Protein AF-A0A3Q3BAN6-F1 (afdb_monomer_lite)

Radius of gyration: 20.99 Å; chains: 1; bounding box: 76×38×35 Å

pLDDT: mean 76.97, std 17.13, range [43.69, 94.5]

InterPro domains:
  IPR001849 Pleckstrin homology domain [PF00169] (10-75)
  IPR001849 Pleckstrin homology domain [PS50003] (8-84)
  IPR011993 PH-like domain superfamily [G3DSA:2.30.29.30] (2-82)
  IPR037370 Pleckstrin [PTHR12092] (7-73)

Foldseek 3Di:
DDPPQQPPFPDKDWDWDQDDVHRDIDIWIWTHGPFKIWTFDAPPNDTDPDTPDIDGCVVDDDDPVPPPPPPPPPPPDDDDDDDD

Structure (mmCIF, N/CA/C/O backbone):
data_AF-A0A3Q3BAN6-F1
#
_entry.id   AF-A0A3Q3BAN6-F1
#
loop_
_atom_site.group_PDB
_atom_site.id
_atom_site.type_symbol
_atom_site.label_atom_id
_atom_site.label_alt_id
_atom_site.label_comp_id
_atom_site.label_asym_id
_atom_site.label_entity_id
_atom_site.label_seq_id
_atom_site.pdbx_PDB_ins_code
_atom_site.Cartn_x
_atom_site.Cartn_y
_atom_site.Cartn_z
_atom_site.occupancy
_atom_site.B_iso_or_equiv
_atom_site.auth_seq_id
_atom_site.auth_comp_id
_atom_site.auth_asym_id
_atom_site.auth_atom_id
_atom_site.pdbx_PDB_model_num
ATOM 1 N N . MET A 1 1 ? -28.601 4.623 14.215 1.00 50.91 1 MET A N 1
ATOM 2 C CA . MET A 1 1 ? -28.017 3.731 13.192 1.00 50.91 1 MET A CA 1
ATOM 3 C C . MET A 1 1 ? -26.597 4.220 12.935 1.00 50.91 1 MET A C 1
ATOM 5 O O . MET A 1 1 ? -26.451 5.367 12.534 1.00 50.91 1 MET A O 1
ATOM 9 N N . TYR A 1 2 ? -25.561 3.456 13.294 1.00 56.78 2 TYR A N 1
ATOM 10 C CA . TYR A 1 2 ? -24.177 3.891 13.055 1.00 56.78 2 TYR A CA 1
ATOM 11 C C . TYR A 1 2 ? -23.882 3.810 11.555 1.00 56.78 2 TYR A C 1
ATOM 13 O O . TYR A 1 2 ? -24.336 2.849 10.931 1.00 56.78 2 TYR A O 1
ATOM 21 N N . PRO A 1 3 ? -23.169 4.789 10.966 1.00 60.84 3 PRO A N 1
ATOM 22 C CA . PRO A 1 3 ? -22.768 4.692 9.573 1.00 60.84 3 PRO A CA 1
ATOM 23 C C . PRO A 1 3 ? -22.005 3.386 9.401 1.00 60.84 3 PRO A C 1
ATOM 25 O O . PRO A 1 3 ? -21.106 3.084 10.193 1.00 60.84 3 PRO A O 1
ATOM 28 N N . ASP A 1 4 ? -22.414 2.601 8.410 1.00 64.75 4 ASP A N 1
ATOM 29 C CA . ASP A 1 4 ? -21.731 1.373 8.056 1.00 64.75 4 ASP A CA 1
ATOM 30 C C . ASP A 1 4 ? -20.297 1.731 7.654 1.00 64.75 4 ASP A C 1
ATOM 32 O O . ASP A 1 4 ? -20.023 2.221 6.558 1.00 64.75 4 ASP A O 1
ATOM 36 N N . ARG A 1 5 ? -19.370 1.552 8.599 1.00 65.06 5 ARG A N 1
ATOM 37 C CA . ARG A 1 5 ? -17.951 1.859 8.406 1.00 65.06 5 ARG A CA 1
ATOM 38 C C . ARG A 1 5 ? -17.319 0.942 7.358 1.00 65.06 5 ARG A C 1
ATOM 40 O O . ARG A 1 5 ? -16.165 1.175 7.015 1.00 65.06 5 ARG A O 1
ATOM 47 N N . SER A 1 6 ? -18.043 -0.062 6.844 1.00 67.25 6 SER A N 1
ATOM 48 C CA . SER A 1 6 ? -17.559 -1.033 5.856 1.00 67.25 6 SER A CA 1
ATOM 49 C C . SER A 1 6 ? -16.990 -0.397 4.586 1.00 67.25 6 SER A C 1
ATOM 51 O O . SER A 1 6 ? -16.151 -1.016 3.930 1.00 67.25 6 SER A O 1
ATOM 53 N N . ASN A 1 7 ? -17.396 0.834 4.253 1.00 73.25 7 ASN A N 1
ATOM 54 C CA . ASN A 1 7 ? -17.004 1.487 3.008 1.00 73.25 7 ASN A CA 1
ATOM 55 C C . ASN A 1 7 ? -16.186 2.776 3.187 1.00 73.25 7 ASN A 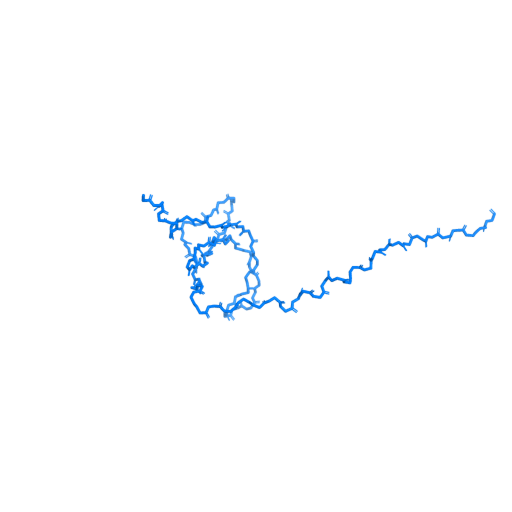C 1
ATOM 57 O O . ASN A 1 7 ? -15.911 3.466 2.205 1.00 73.25 7 ASN A O 1
ATOM 61 N N . THR A 1 8 ? -15.761 3.090 4.413 1.00 87.25 8 THR A N 1
ATOM 62 C CA . THR A 1 8 ? -14.897 4.247 4.680 1.00 87.25 8 THR A CA 1
ATOM 63 C C . THR A 1 8 ? -13.438 3.799 4.793 1.00 87.25 8 THR A C 1
ATOM 65 O O . THR A 1 8 ? -13.138 2.928 5.615 1.00 87.25 8 THR A O 1
ATOM 68 N N . PRO A 1 9 ? -12.508 4.386 4.016 1.00 91.06 9 PRO A N 1
ATOM 69 C CA . PRO A 1 9 ? -11.082 4.136 4.186 1.00 91.06 9 PRO A CA 1
ATOM 70 C C . PRO A 1 9 ? -10.615 4.479 5.604 1.00 91.06 9 PRO A C 1
ATOM 72 O O . PRO A 1 9 ? -10.874 5.569 6.108 1.00 91.06 9 PRO A O 1
ATOM 75 N N . LEU A 1 10 ? -9.894 3.556 6.239 1.00 92.19 10 LEU A N 1
ATOM 76 C CA . LEU A 1 10 ? -9.276 3.754 7.552 1.00 92.19 10 LEU A CA 1
ATOM 77 C C . LEU A 1 10 ? -7.961 4.530 7.443 1.00 92.19 10 LEU A C 1
ATOM 79 O O . LEU A 1 10 ? -7.606 5.300 8.334 1.00 92.19 10 LEU A O 1
ATOM 83 N N . ARG A 1 11 ? -7.205 4.282 6.368 1.00 93.44 11 ARG A N 1
ATOM 84 C CA . ARG A 1 11 ? -5.934 4.949 6.071 1.00 93.44 11 ARG A CA 1
ATOM 85 C C . ARG A 1 11 ? -5.605 4.812 4.593 1.00 93.44 11 ARG A C 1
ATOM 87 O O . ARG A 1 11 ? -5.975 3.826 3.962 1.00 93.44 11 ARG A O 1
ATOM 94 N N . GLU A 1 12 ? -4.842 5.750 4.061 1.00 94.50 12 GLU A N 1
ATOM 95 C CA . GLU A 1 12 ? -4.267 5.638 2.727 1.00 94.50 12 GLU A CA 1
ATOM 96 C C . GLU A 1 12 ? -2.866 6.245 2.665 1.00 94.50 12 GLU A C 1
ATOM 98 O O . GLU A 1 12 ? -2.482 7.029 3.533 1.00 94.50 12 GLU A O 1
ATOM 103 N N . GLY A 1 13 ? -2.076 5.829 1.677 1.00 93.81 13 GLY A N 1
ATOM 104 C CA . GLY A 1 13 ? -0.721 6.338 1.495 1.00 93.81 13 GLY A CA 1
ATOM 105 C 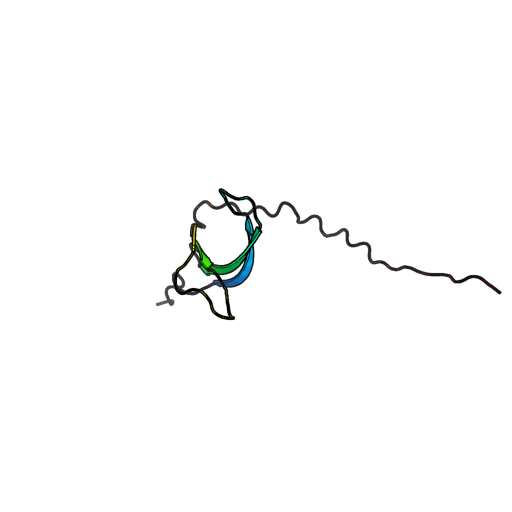C . GLY A 1 13 ? 0.143 5.494 0.568 1.00 93.81 13 GLY A C 1
ATOM 106 O O . GLY A 1 13 ? -0.264 4.442 0.070 1.00 93.81 13 GLY A O 1
ATOM 107 N N . PHE A 1 14 ? 1.370 5.957 0.339 1.00 93.62 14 PHE A N 1
ATOM 108 C CA . PHE A 1 14 ? 2.351 5.226 -0.455 1.00 93.62 14 PHE A CA 1
ATOM 109 C C . PHE A 1 14 ? 3.027 4.128 0.356 1.00 93.62 14 PHE A C 1
ATOM 111 O O . PHE A 1 14 ? 3.561 4.384 1.430 1.00 93.62 14 PHE A O 1
ATOM 118 N N . LEU A 1 15 ? 3.076 2.924 -0.214 1.00 93.56 15 LEU A N 1
ATOM 119 C CA . LEU A 1 15 ? 3.937 1.837 0.248 1.00 93.56 15 LEU A CA 1
ATOM 120 C C . LEU A 1 15 ? 4.649 1.201 -0.949 1.00 93.56 15 LEU A C 1
ATOM 122 O O . LEU A 1 15 ? 4.226 1.335 -2.106 1.00 93.56 15 LEU A O 1
ATOM 126 N N . VAL A 1 16 ? 5.721 0.466 -0.665 1.00 91.69 16 VAL A N 1
ATOM 127 C CA . VAL A 1 16 ? 6.417 -0.355 -1.658 1.00 91.69 16 VAL A CA 1
ATOM 128 C C . VAL A 1 16 ? 5.906 -1.788 -1.611 1.00 91.69 16 VAL A C 1
ATOM 130 O O . VAL A 1 16 ? 5.794 -2.401 -0.554 1.00 91.69 16 VAL A O 1
ATOM 133 N N . LYS A 1 17 ? 5.593 -2.338 -2.784 1.00 90.25 17 LYS A N 1
ATOM 134 C CA . LYS A 1 17 ? 5.131 -3.717 -2.938 1.00 90.25 17 LYS A CA 1
ATOM 135 C C . LYS A 1 17 ? 6.112 -4.507 -3.792 1.00 90.25 17 LYS A C 1
ATOM 137 O O . LYS A 1 17 ? 6.398 -4.097 -4.918 1.00 90.25 17 LYS A O 1
ATOM 142 N N . ARG A 1 18 ? 6.541 -5.678 -3.316 1.00 90.81 18 ARG A N 1
ATOM 143 C CA . ARG A 1 18 ? 7.260 -6.660 -4.141 1.00 90.81 18 ARG A CA 1
ATOM 144 C C . ARG A 1 18 ? 6.295 -7.336 -5.118 1.00 90.81 18 ARG A C 1
ATOM 146 O O . ARG A 1 18 ? 5.181 -7.735 -4.747 1.00 90.81 18 ARG A O 1
ATOM 153 N N . GLY A 1 19 ? 6.685 -7.430 -6.386 1.00 86.75 19 GLY A N 1
ATOM 154 C CA . GLY A 1 19 ? 5.947 -8.219 -7.370 1.00 86.75 19 GLY A CA 1
ATOM 155 C C . GLY A 1 19 ? 5.995 -9.717 -7.048 1.00 86.75 19 GLY A C 1
ATOM 156 O O . GLY A 1 19 ? 6.913 -10.185 -6.380 1.00 86.75 19 GLY A O 1
ATOM 157 N N . HIS A 1 20 ? 4.961 -10.444 -7.480 1.00 81.06 20 HIS A N 1
ATOM 158 C CA . HIS A 1 20 ? 4.845 -11.890 -7.253 1.00 81.06 20 HIS A CA 1
ATOM 159 C C . HIS A 1 20 ? 5.633 -12.697 -8.293 1.00 81.06 20 HIS A C 1
ATOM 161 O O . HIS A 1 20 ? 6.352 -13.614 -7.937 1.00 81.06 20 HIS A O 1
ATOM 167 N N . ILE A 1 21 ? 5.509 -12.323 -9.573 1.00 83.94 21 ILE A N 1
ATOM 168 C CA . ILE A 1 21 ? 6.194 -12.995 -10.690 1.00 83.94 21 ILE A CA 1
ATOM 169 C C . ILE A 1 21 ? 7.583 -12.383 -10.890 1.00 83.94 21 ILE A C 1
ATOM 171 O O . ILE A 1 21 ? 8.599 -13.061 -10.825 1.00 83.94 21 ILE A O 1
ATOM 175 N N . VAL A 1 22 ? 7.625 -11.066 -11.093 1.00 85.06 22 VAL A N 1
ATOM 176 C CA . VAL A 1 22 ? 8.875 -10.307 -11.171 1.00 85.06 22 VAL A CA 1
ATOM 177 C C . VAL A 1 22 ? 9.093 -9.644 -9.820 1.00 85.06 22 VAL A C 1
ATOM 179 O O . VAL A 1 22 ? 8.315 -8.765 -9.443 1.00 85.06 22 VAL A O 1
ATOM 182 N N . HIS A 1 23 ? 10.144 -10.039 -9.104 1.00 89.94 23 HIS A N 1
ATOM 183 C CA . HIS A 1 23 ? 10.470 -9.600 -7.739 1.00 89.94 23 HIS A CA 1
ATOM 184 C C . HIS A 1 23 ? 10.926 -8.132 -7.611 1.00 89.94 23 HIS A C 1
ATOM 186 O O . HIS A 1 23 ? 11.600 -7.764 -6.653 1.00 89.94 23 HIS A O 1
ATOM 192 N N . ASN A 1 24 ? 10.525 -7.263 -8.536 1.00 88.44 24 ASN A N 1
ATOM 193 C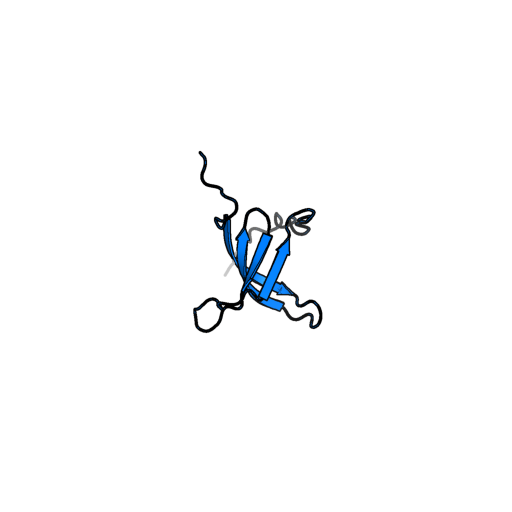 CA . ASN A 1 24 ? 10.805 -5.836 -8.457 1.00 88.44 24 ASN A CA 1
ATOM 194 C C . ASN A 1 24 ? 9.887 -5.169 -7.429 1.00 88.44 24 ASN A C 1
ATOM 196 O O . ASN A 1 24 ? 8.693 -5.482 -7.332 1.00 88.44 24 ASN A O 1
ATOM 200 N N . TRP A 1 25 ? 10.436 -4.2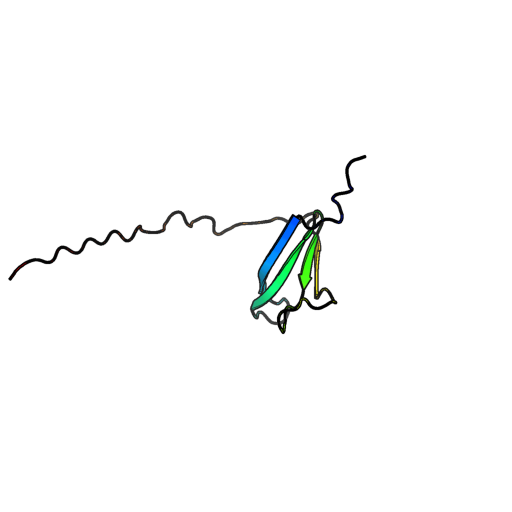04 -6.698 1.00 89.69 25 TRP A N 1
ATOM 201 C CA . TRP A 1 25 ? 9.681 -3.343 -5.798 1.00 89.69 25 TRP A CA 1
ATOM 202 C C . TRP A 1 25 ? 9.030 -2.208 -6.584 1.00 89.69 25 TRP A C 1
ATOM 204 O O . TRP A 1 25 ? 9.666 -1.570 -7.419 1.00 89.69 25 TRP A O 1
ATOM 214 N N . LYS A 1 26 ? 7.739 -1.968 -6.347 1.00 89.44 26 LYS A N 1
ATOM 215 C CA . LYS A 1 26 ? 6.983 -0.889 -6.995 1.00 89.44 26 LYS A CA 1
ATOM 216 C C . LYS A 1 26 ? 6.262 -0.053 -5.952 1.00 89.44 26 LYS A C 1
ATOM 218 O O . LYS A 1 26 ? 5.566 -0.607 -5.101 1.00 89.44 26 LYS A O 1
ATOM 223 N N . ALA A 1 27 ? 6.374 1.267 -6.069 1.00 90.75 27 ALA A N 1
ATOM 224 C CA . ALA A 1 27 ? 5.540 2.191 -5.315 1.00 90.75 27 ALA A CA 1
ATOM 225 C C . ALA A 1 27 ? 4.079 2.082 -5.782 1.00 90.75 27 ALA A C 1
ATOM 227 O O . ALA A 1 27 ? 3.776 2.027 -6.986 1.00 90.75 27 ALA A O 1
ATOM 228 N N . ARG A 1 28 ? 3.167 2.004 -4.816 1.00 93.00 28 ARG A N 1
ATOM 229 C CA . ARG A 1 28 ? 1.721 1.948 -5.038 1.00 93.00 28 ARG A CA 1
ATOM 230 C C . ARG A 1 28 ? 1.018 2.790 -3.986 1.00 93.00 28 ARG A C 1
ATOM 232 O O . ARG A 1 28 ? 1.483 2.876 -2.852 1.00 93.00 28 ARG A O 1
ATOM 239 N N . TRP A 1 29 ? -0.104 3.386 -4.376 1.00 93.19 29 TRP A N 1
ATOM 240 C CA . TRP A 1 29 ? -1.016 4.005 -3.422 1.00 93.19 29 TRP A CA 1
ATOM 241 C C . TRP A 1 29 ? -1.894 2.913 -2.831 1.00 93.19 29 TRP A C 1
ATOM 243 O O . TRP A 1 29 ? -2.601 2.225 -3.573 1.00 93.19 29 TRP A O 1
ATOM 253 N N . PHE A 1 30 ? -1.815 2.728 -1.523 1.00 94.50 30 PHE A N 1
ATOM 254 C CA . PHE A 1 30 ? -2.588 1.752 -0.778 1.00 94.50 30 PHE A CA 1
ATOM 255 C C . PHE A 1 30 ? -3.743 2.435 -0.062 1.00 94.50 30 PHE A C 1
ATOM 257 O O . PHE A 1 30 ? -3.582 3.523 0.482 1.00 94.50 30 PHE A O 1
ATOM 264 N N . VAL A 1 31 ? -4.897 1.775 -0.051 1.00 93.56 31 VAL A N 1
ATOM 265 C CA . VAL A 1 31 ? -6.095 2.211 0.666 1.00 93.56 31 VAL A CA 1
ATOM 266 C C . VAL A 1 31 ? -6.524 1.070 1.575 1.00 93.56 31 VAL A C 1
ATOM 268 O O . VAL A 1 31 ? -6.905 -0.005 1.105 1.00 93.56 31 VAL A O 1
ATOM 271 N N . LEU A 1 32 ? -6.408 1.296 2.878 1.00 93.25 32 LEU A N 1
ATOM 272 C CA . LEU A 1 32 ? -6.803 0.362 3.916 1.00 93.25 32 LEU A CA 1
ATOM 273 C C . LEU A 1 32 ? -8.292 0.535 4.202 1.00 93.25 32 LEU A C 1
ATOM 275 O O . LEU A 1 32 ? -8.714 1.570 4.713 1.00 93.25 32 LEU A O 1
ATOM 279 N N . MET A 1 33 ? -9.068 -0.496 3.898 1.00 91.81 33 MET A N 1
ATOM 280 C CA . MET A 1 33 ? -10.471 -0.635 4.281 1.00 91.81 33 MET A CA 1
ATOM 281 C C . MET A 1 33 ? -10.565 -1.580 5.492 1.00 91.81 33 MET A C 1
ATOM 283 O O . MET A 1 33 ? -9.596 -2.286 5.783 1.00 91.81 33 MET A O 1
ATOM 287 N N . PRO A 1 34 ? -11.713 -1.650 6.189 1.00 90.25 34 PRO A N 1
ATOM 288 C CA . PRO A 1 34 ? -11.861 -2.535 7.348 1.00 90.25 34 PRO A CA 1
ATOM 289 C C . PRO A 1 34 ? -11.623 -4.025 7.060 1.00 90.25 34 PRO A C 1
ATOM 291 O O . PRO A 1 34 ? -11.119 -4.741 7.917 1.00 90.25 34 PRO A O 1
ATOM 294 N N . ASP A 1 35 ? -11.972 -4.498 5.862 1.00 91.06 35 ASP A N 1
ATOM 295 C CA . ASP A 1 35 ? -11.952 -5.916 5.474 1.00 91.06 35 ASP A CA 1
ATOM 296 C C . ASP A 1 35 ? -10.876 -6.259 4.430 1.00 91.06 35 ASP A C 1
ATO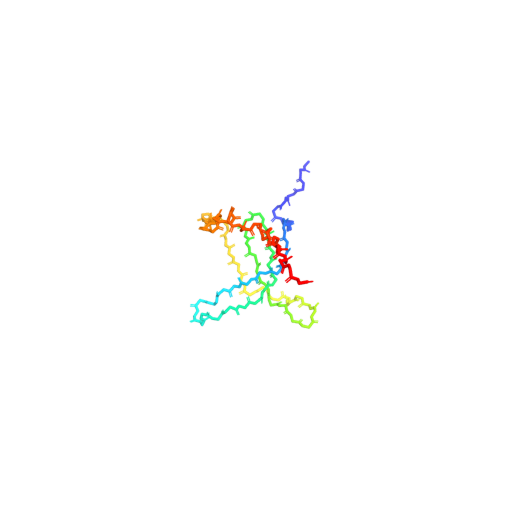M 298 O O . ASP A 1 35 ? -10.597 -7.433 4.161 1.00 91.06 35 ASP A O 1
ATOM 302 N N . LYS A 1 36 ? -10.286 -5.242 3.800 1.00 92.06 36 LYS A N 1
ATOM 303 C CA . LYS A 1 36 ? -9.380 -5.405 2.661 1.00 92.06 36 LYS A CA 1
ATOM 304 C C . LYS A 1 36 ? -8.404 -4.247 2.530 1.00 92.06 36 LYS A C 1
ATOM 306 O O . LYS A 1 36 ? -8.691 -3.107 2.872 1.00 92.06 36 LYS A O 1
ATOM 311 N N . LEU A 1 37 ? -7.265 -4.534 1.927 1.00 93.00 37 LEU A N 1
ATOM 312 C CA . LEU A 1 37 ? -6.273 -3.559 1.516 1.00 93.00 37 LEU A CA 1
ATOM 313 C C . LEU A 1 37 ? -6.247 -3.499 -0.014 1.00 93.00 37 LEU A C 1
ATOM 315 O O . LEU A 1 37 ? -5.954 -4.488 -0.688 1.00 93.00 37 LEU A O 1
ATOM 319 N N . LEU A 1 38 ? -6.584 -2.341 -0.570 1.00 93.00 38 LEU A N 1
ATOM 320 C CA . LEU A 1 38 ? -6.587 -2.090 -2.010 1.00 93.00 38 LEU A CA 1
ATOM 321 C C . LEU A 1 38 ? -5.294 -1.387 -2.410 1.00 93.00 38 LEU A C 1
ATOM 323 O O . LEU A 1 38 ? -4.744 -0.612 -1.628 1.00 93.00 38 LEU A O 1
ATOM 327 N N . TYR A 1 39 ? -4.814 -1.617 -3.633 1.00 93.19 39 TYR A N 1
ATOM 328 C CA . TYR A 1 39 ? -3.683 -0.858 -4.162 1.00 93.19 39 TYR A CA 1
ATOM 329 C C . TYR A 1 39 ? -3.863 -0.451 -5.621 1.00 93.19 39 TYR A C 1
ATOM 331 O O . TYR A 1 39 ? -4.400 -1.189 -6.453 1.00 93.19 39 TYR A O 1
ATOM 339 N N . TYR A 1 40 ? -3.341 0.729 -5.934 1.00 92.38 40 TYR A N 1
ATOM 340 C CA . TYR A 1 40 ? -3.518 1.405 -7.212 1.00 92.38 40 TYR A CA 1
ATOM 341 C C . TYR A 1 40 ? -2.168 1.802 -7.798 1.00 92.38 40 TYR A C 1
ATOM 343 O O . TYR A 1 40 ? -1.190 2.050 -7.081 1.00 92.38 40 TYR A O 1
ATOM 351 N N . LYS A 1 41 ? -2.112 1.868 -9.130 1.00 90.19 41 LYS A N 1
ATOM 352 C CA . LYS A 1 41 ? -1.029 2.581 -9.808 1.00 90.19 41 LYS A CA 1
ATOM 353 C C . LYS A 1 41 ? -1.203 4.072 -9.499 1.00 90.19 41 LYS A C 1
ATOM 355 O O . LYS A 1 41 ? -2.330 4.559 -9.450 1.00 90.19 41 LYS A O 1
ATOM 360 N N . TYR A 1 42 ? -0.102 4.771 -9.276 1.00 83.56 42 TYR A N 1
ATOM 361 C CA . TYR A 1 42 ? -0.111 6.213 -9.084 1.00 83.56 42 TYR A CA 1
ATOM 362 C C . TYR A 1 42 ? 0.928 6.804 -10.024 1.00 83.56 42 TYR A C 1
ATOM 364 O O . TYR A 1 42 ? 2.117 6.530 -9.871 1.00 83.56 42 TYR A O 1
ATOM 372 N N . GLU A 1 43 ? 0.468 7.528 -11.036 1.00 80.44 43 GLU A N 1
ATOM 373 C CA . GLU A 1 43 ? 1.303 8.101 -12.094 1.00 80.44 43 GLU A CA 1
ATOM 374 C C . GLU A 1 43 ? 0.762 9.476 -12.479 1.00 80.44 43 GLU A C 1
ATOM 376 O O . GLU A 1 43 ? -0.444 9.710 -12.428 1.00 80.44 43 GLU A O 1
ATOM 381 N N . GLY A 1 44 ? 1.652 10.411 -12.823 1.00 78.81 44 GLY A N 1
ATOM 382 C CA . GLY A 1 44 ? 1.248 11.759 -13.242 1.00 78.81 44 GLY A CA 1
ATOM 383 C C . GLY A 1 44 ? 0.439 12.530 -12.189 1.00 78.81 44 GLY A C 1
ATOM 384 O O . GLY A 1 44 ? -0.430 13.320 -12.542 1.00 78.81 44 GLY A O 1
ATOM 385 N N . GLY A 1 45 ? 0.672 12.263 -10.898 1.00 78.25 45 GLY A N 1
ATOM 386 C CA . GLY A 1 45 ? -0.036 12.926 -9.798 1.00 78.25 45 GLY A CA 1
ATOM 387 C C . GLY A 1 45 ? -1.480 12.462 -9.590 1.00 78.25 45 GLY A C 1
ATOM 388 O O . GLY A 1 45 ? -2.210 13.104 -8.840 1.00 78.25 45 GLY A O 1
ATOM 389 N N . LYS A 1 46 ? -1.913 11.374 -10.240 1.00 78.75 46 LYS A N 1
ATOM 390 C CA . LYS A 1 46 ? -3.272 10.840 -10.101 1.00 78.75 46 LYS A CA 1
ATOM 391 C C . LYS A 1 46 ? -3.260 9.340 -9.818 1.00 78.75 46 LYS A C 1
ATOM 393 O O . LYS A 1 46 ? -2.413 8.587 -10.307 1.00 78.75 46 LYS A O 1
ATOM 398 N N . ARG A 1 47 ? -4.241 8.905 -9.025 1.00 80.00 47 ARG A N 1
ATOM 399 C CA . ARG A 1 47 ? -4.544 7.488 -8.807 1.00 80.00 47 ARG A CA 1
ATOM 400 C C . ARG A 1 47 ? -5.226 6.936 -10.056 1.00 80.00 47 ARG A C 1
ATOM 402 O O . ARG A 1 47 ? -6.200 7.520 -10.521 1.00 80.00 47 ARG A O 1
ATOM 409 N N . ASP A 1 48 ? -4.730 5.814 -10.569 1.00 79.94 48 ASP A N 1
ATOM 410 C CA . ASP A 1 48 ? -5.408 5.066 -11.633 1.00 79.94 48 ASP A CA 1
ATOM 411 C C . ASP A 1 48 ? -6.811 4.660 -11.148 1.00 79.94 48 ASP A C 1
ATOM 413 O O . ASP A 1 48 ? -6.987 4.225 -10.005 1.00 79.94 48 ASP A O 1
ATOM 417 N N . SER A 1 49 ? -7.810 4.823 -12.011 1.00 74.56 49 SER A N 1
ATOM 418 C CA . SER A 1 49 ? -9.202 4.453 -11.753 1.00 74.56 49 SER A CA 1
ATOM 419 C C . SER A 1 49 ? -9.337 2.955 -11.466 1.00 74.56 49 SER A C 1
ATOM 421 O O . SER A 1 49 ? -10.191 2.541 -10.683 1.00 74.56 49 SER A O 1
ATOM 423 N N . CYS A 1 50 ? -8.482 2.132 -12.082 1.00 76.12 50 CYS A N 1
ATOM 424 C CA . CYS A 1 50 ? -8.512 0.682 -11.937 1.00 76.12 50 CYS A CA 1
ATOM 425 C C . CYS A 1 50 ? -7.616 0.222 -10.779 1.00 76.12 50 CYS A C 1
ATOM 427 O O . CYS A 1 50 ? -6.385 0.337 -10.832 1.00 76.12 50 CYS A O 1
ATOM 429 N N . GLN A 1 51 ? -8.215 -0.380 -9.743 1.00 80.25 51 GLN A N 1
ATOM 430 C CA . GLN A 1 51 ? -7.441 -1.060 -8.702 1.00 80.25 51 GLN A CA 1
ATOM 431 C C . GLN A 1 51 ? -6.592 -2.174 -9.326 1.00 80.25 51 GLN A C 1
ATOM 433 O O . GLN A 1 51 ? -7.072 -2.967 -10.137 1.00 80.25 51 GLN A O 1
ATOM 438 N N . ARG A 1 52 ? -5.317 -2.262 -8.939 1.00 86.00 52 ARG A N 1
ATOM 439 C CA . ARG A 1 52 ? -4.412 -3.311 -9.438 1.00 86.00 52 ARG A CA 1
ATOM 440 C C . ARG A 1 52 ? -4.445 -4.578 -8.611 1.00 86.00 52 ARG A C 1
ATOM 442 O O . ARG A 1 52 ? -3.921 -5.597 -9.052 1.00 86.00 52 ARG A O 1
ATOM 449 N N . GLY A 1 53 ? -5.050 -4.522 -7.436 1.00 89.75 53 GLY A N 1
ATOM 450 C CA . GLY A 1 53 ? -5.368 -5.704 -6.664 1.00 89.75 53 GLY A CA 1
ATOM 451 C C . GLY A 1 53 ? -5.974 -5.366 -5.316 1.00 89.75 53 GLY A C 1
ATOM 452 O O . GLY A 1 53 ? -6.044 -4.205 -4.905 1.00 89.75 53 GLY A O 1
ATOM 453 N N . LYS A 1 54 ? -6.413 -6.433 -4.656 1.00 92.38 54 LYS A N 1
ATOM 454 C CA . LYS A 1 54 ? -6.988 -6.436 -3.318 1.00 92.38 54 LYS A CA 1
ATOM 455 C C . LYS A 1 54 ? -6.319 -7.534 -2.498 1.00 92.38 54 LYS A C 1
ATOM 457 O O . LYS A 1 54 ? -6.069 -8.617 -3.022 1.00 92.38 54 LYS A O 1
ATOM 462 N N . ILE A 1 55 ? -6.045 -7.245 -1.237 1.00 91.25 55 ILE A N 1
ATOM 463 C CA . ILE A 1 55 ? -5.576 -8.202 -0.237 1.00 91.25 55 ILE A CA 1
ATOM 464 C C . ILE A 1 55 ? -6.681 -8.268 0.808 1.00 91.25 55 ILE A C 1
ATOM 466 O O . ILE A 1 55 ? -7.006 -7.248 1.410 1.00 91.25 55 ILE A O 1
ATOM 470 N N . LEU A 1 56 ? -7.316 -9.426 0.970 1.00 91.94 56 LEU A N 1
ATOM 471 C CA . LEU A 1 56 ? -8.317 -9.599 2.020 1.00 91.94 56 LEU A CA 1
ATOM 472 C C . LEU A 1 56 ? -7.598 -9.652 3.365 1.00 91.94 56 LEU A C 1
ATOM 474 O O . LEU A 1 56 ? -6.578 -10.324 3.490 1.00 91.94 56 LEU A O 1
ATOM 478 N N . LEU A 1 57 ? -8.111 -8.910 4.342 1.00 90.56 57 LEU A N 1
ATOM 479 C CA . LEU A 1 57 ? -7.540 -8.881 5.689 1.00 90.56 57 LEU A CA 1
ATOM 480 C C . LEU A 1 57 ? -8.101 -9.995 6.568 1.00 90.56 57 LEU A C 1
ATOM 482 O O . LEU A 1 57 ? -7.499 -10.328 7.585 1.00 90.56 57 LEU A O 1
ATOM 486 N N . LYS A 1 58 ? -9.231 -10.588 6.165 1.00 87.12 58 LYS A N 1
ATOM 487 C CA . LYS A 1 58 ? -9.746 -11.799 6.796 1.00 87.12 58 LYS A CA 1
ATOM 488 C C . LYS A 1 58 ? -8.662 -12.878 6.731 1.00 87.12 58 LYS A C 1
ATOM 490 O O . LYS A 1 58 ? -8.136 -13.147 5.654 1.00 87.12 58 LYS A O 1
ATOM 495 N N . ASP A 1 59 ? -8.320 -13.429 7.891 1.00 85.00 59 ASP A N 1
ATOM 496 C CA . ASP A 1 59 ? -7.291 -14.461 8.071 1.00 85.00 59 ASP A CA 1
ATOM 497 C C . ASP A 1 59 ? -5.857 -14.010 7.713 1.00 85.00 59 ASP A C 1
ATOM 499 O O . ASP A 1 59 ? -4.942 -14.826 7.612 1.00 85.00 59 ASP A O 1
ATOM 503 N N . CYS A 1 60 ? -5.628 -12.702 7.547 1.00 86.94 60 CYS A N 1
ATOM 504 C CA . CYS A 1 60 ? -4.300 -12.167 7.279 1.00 86.94 60 CYS A CA 1
ATOM 505 C C . CYS A 1 60 ? -3.536 -11.971 8.594 1.00 86.94 60 CYS A C 1
ATOM 507 O O . CYS A 1 60 ? -3.951 -11.201 9.460 1.00 86.94 60 CYS A O 1
ATOM 509 N N . LEU A 1 61 ? -2.377 -12.616 8.724 1.00 86.56 61 LEU A N 1
ATOM 510 C CA . LEU A 1 61 ? -1.451 -12.362 9.822 1.00 86.56 61 LEU A CA 1
ATOM 511 C C . LEU A 1 61 ? -0.514 -11.213 9.441 1.00 86.56 61 LEU A C 1
ATOM 513 O O . LEU A 1 61 ? 0.205 -11.289 8.444 1.00 86.56 61 LEU A O 1
ATOM 517 N N . ILE A 1 62 ? -0.507 -10.150 10.241 1.00 82.94 62 ILE A N 1
ATOM 518 C CA . ILE A 1 62 ? 0.482 -9.080 10.117 1.00 82.94 62 ILE A CA 1
ATOM 519 C C . ILE A 1 62 ? 1.639 -9.423 11.044 1.00 82.94 62 ILE A C 1
ATOM 521 O O . ILE A 1 62 ? 1.490 -9.434 12.262 1.00 82.94 62 ILE A O 1
ATOM 525 N N . THR A 1 63 ? 2.803 -9.683 10.464 1.00 83.81 63 THR A N 1
ATOM 526 C CA . THR A 1 63 ? 4.047 -9.835 11.215 1.00 83.81 63 THR A CA 1
ATOM 527 C C . THR A 1 63 ? 4.905 -8.600 11.001 1.00 83.81 63 THR A C 1
ATOM 529 O O . THR A 1 63 ? 5.181 -8.234 9.857 1.00 83.81 63 THR A O 1
ATOM 532 N N . CYS A 1 64 ? 5.376 -7.998 12.087 1.00 74.12 64 CYS A N 1
ATOM 533 C CA . CYS A 1 64 ? 6.399 -6.958 12.061 1.00 74.12 64 CYS A CA 1
ATOM 534 C C . CYS A 1 64 ? 7.716 -7.570 12.559 1.00 74.12 64 CYS A C 1
ATOM 536 O O . CYS A 1 64 ? 8.068 -7.359 13.716 1.00 74.12 64 CYS A O 1
ATOM 538 N N . PRO A 1 65 ? 8.447 -8.345 11.736 1.00 69.12 65 PRO A N 1
ATOM 539 C CA . PRO A 1 65 ? 9.681 -8.998 12.177 1.00 69.12 65 PRO A CA 1
ATOM 540 C C . PRO A 1 65 ? 10.822 -8.009 12.477 1.00 69.12 65 PRO A C 1
ATOM 542 O O . PRO A 1 65 ? 11.884 -8.434 12.901 1.00 69.12 65 PRO A O 1
ATOM 545 N N . PHE A 1 66 ? 10.624 -6.704 12.250 1.00 57.81 66 PHE A N 1
ATOM 546 C CA . PHE A 1 66 ? 11.659 -5.672 12.351 1.00 57.81 66 PHE A CA 1
ATOM 547 C C . PHE A 1 66 ? 11.322 -4.575 13.375 1.00 57.81 66 PHE A C 1
ATOM 549 O O . PHE A 1 66 ? 11.519 -3.388 13.127 1.00 57.81 66 PHE A O 1
ATOM 556 N N . LEU A 1 67 ? 10.788 -4.962 14.535 1.00 55.84 67 LEU A N 1
ATOM 557 C CA . LEU A 1 67 ? 10.667 -4.068 15.696 1.00 55.84 67 LEU A CA 1
ATOM 558 C C . LEU A 1 67 ? 11.961 -3.991 16.537 1.00 55.84 67 LEU A C 1
ATOM 560 O O . LEU A 1 67 ? 11.942 -3.433 17.625 1.00 55.84 67 LEU A O 1
ATOM 564 N N . GLU A 1 68 ? 13.106 -4.457 16.025 1.00 52.44 68 GLU A N 1
ATOM 565 C CA . GLU A 1 68 ? 14.431 -4.284 16.656 1.00 52.44 68 GLU A CA 1
ATOM 566 C C . GLU A 1 68 ? 15.112 -2.946 16.293 1.00 52.44 68 GLU A C 1
ATOM 568 O O . GLU A 1 68 ? 16.333 -2.843 16.194 1.00 52.44 68 GLU A O 1
ATOM 573 N N . HIS A 1 69 ? 14.335 -1.878 16.107 1.00 52.41 69 HIS A N 1
ATOM 574 C CA . HIS A 1 69 ? 14.867 -0.519 15.949 1.00 52.41 69 HIS A CA 1
ATOM 575 C C . HIS A 1 69 ? 14.738 0.306 17.240 1.00 52.41 69 HIS A C 1
ATOM 577 O O . HIS A 1 69 ? 14.336 1.462 17.216 1.00 52.41 69 HIS A O 1
ATOM 583 N N . GLU A 1 70 ? 15.147 -0.287 18.361 1.00 49.94 70 GLU A N 1
ATOM 584 C CA . GLU A 1 70 ? 15.575 0.419 19.586 1.00 49.94 70 GLU A CA 1
ATOM 585 C C . GLU A 1 70 ? 17.116 0.483 19.685 1.00 49.94 70 GLU A C 1
ATOM 587 O O . GLU A 1 70 ? 17.670 0.791 20.727 1.00 49.94 70 GLU A O 1
ATOM 592 N N . ASN A 1 71 ? 17.846 0.234 18.591 1.00 46.88 71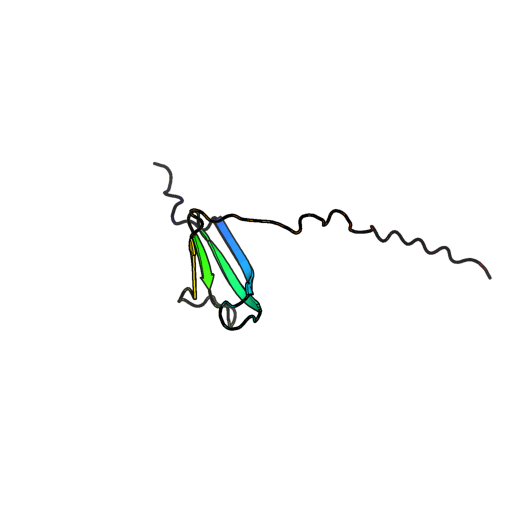 ASN A N 1
ATOM 593 C CA . ASN A 1 71 ? 19.299 0.442 18.525 1.00 46.88 71 ASN A CA 1
ATOM 594 C C . ASN A 1 71 ? 19.659 1.504 17.483 1.00 46.88 71 ASN A C 1
ATOM 596 O O . ASN A 1 71 ? 20.440 1.269 16.560 1.00 46.88 71 ASN A O 1
ATOM 600 N N . ARG A 1 72 ? 19.088 2.705 17.616 1.00 45.94 72 ARG A N 1
ATOM 601 C CA . ARG A 1 72 ? 19.747 3.893 17.071 1.00 45.94 72 ARG A CA 1
ATOM 602 C C . ARG A 1 72 ? 20.855 4.237 18.068 1.00 45.94 72 ARG A C 1
ATOM 604 O O . ARG A 1 72 ? 20.510 4.689 19.159 1.00 45.94 72 ARG A O 1
ATOM 611 N N . PRO A 1 73 ? 22.155 4.073 17.760 1.00 44.28 73 PRO A N 1
ATOM 612 C CA . PRO A 1 73 ? 23.144 4.793 18.536 1.00 44.28 73 PRO A CA 1
ATOM 613 C C . PRO A 1 73 ? 22.783 6.266 18.365 1.00 44.28 73 PRO A C 1
ATOM 615 O O . PRO A 1 73 ? 22.797 6.803 17.253 1.00 44.28 73 PRO A O 1
ATOM 618 N N . HIS A 1 74 ? 22.376 6.914 19.454 1.00 48.97 74 HIS A N 1
ATOM 619 C CA . HIS A 1 74 ? 22.504 8.353 19.543 1.00 48.97 74 HIS A CA 1
ATOM 620 C C . HIS A 1 74 ? 23.968 8.622 19.210 1.00 48.97 74 HIS A C 1
ATOM 622 O O . HIS A 1 74 ? 24.848 8.267 19.988 1.00 48.97 74 HIS A O 1
ATOM 628 N N . HIS A 1 75 ? 24.249 9.161 18.024 1.00 43.69 75 HIS A N 1
ATOM 629 C CA . HIS A 1 75 ? 25.592 9.607 17.690 1.00 43.69 75 HIS A CA 1
ATOM 630 C C . HIS A 1 75 ? 25.835 10.904 18.472 1.00 43.69 75 HIS A C 1
ATOM 632 O O . HIS A 1 75 ? 25.864 12.002 17.930 1.00 43.69 75 HIS A O 1
ATOM 638 N N . SER A 1 76 ? 25.953 10.776 19.793 1.00 51.25 76 SER A N 1
ATOM 639 C CA . SER A 1 76 ? 26.749 11.666 20.612 1.00 51.25 76 SER A CA 1
ATOM 640 C C . SER A 1 76 ? 28.209 11.321 20.330 1.00 51.25 76 SER A C 1
ATOM 642 O O . SER A 1 76 ? 28.818 10.503 21.010 1.00 51.25 76 SER A O 1
ATOM 644 N N . SER A 1 77 ? 28.762 11.927 19.288 1.00 47.09 77 SER A N 1
ATOM 645 C CA . SER A 1 77 ? 30.200 12.164 19.177 1.00 47.09 77 SER A CA 1
ATOM 646 C C . SER A 1 77 ? 30.344 13.687 19.258 1.00 47.09 77 SER A C 1
ATOM 648 O O . SER A 1 77 ? 29.913 14.378 18.345 1.00 47.09 77 SER A O 1
ATOM 650 N N . GLY A 1 78 ? 30.812 14.299 20.344 1.00 50.09 78 GLY A N 1
ATOM 651 C CA . GLY A 1 78 ? 31.915 13.817 21.161 1.00 50.09 78 GLY A CA 1
ATOM 652 C C . GLY A 1 78 ? 33.193 13.832 20.327 1.00 50.09 78 GLY A C 1
ATOM 653 O O . GLY A 1 78 ? 33.780 12.783 20.106 1.00 50.09 78 GLY A O 1
ATOM 654 N N . GLN A 1 79 ? 33.584 14.997 19.803 1.00 49.69 79 GLN A N 1
ATOM 655 C CA . GLN A 1 79 ? 34.960 15.234 19.377 1.00 49.69 79 GLN A CA 1
ATOM 656 C C . GLN A 1 79 ? 35.602 16.187 20.381 1.00 49.69 79 GLN A C 1
ATOM 658 O O . GLN A 1 79 ? 35.340 17.386 20.395 1.00 49.69 79 GLN A O 1
ATOM 663 N N . GLN A 1 80 ? 36.426 15.603 21.250 1.00 47.84 80 GLN A N 1
ATOM 664 C CA . GLN A 1 80 ? 37.552 16.299 21.851 1.00 47.84 80 GLN A CA 1
ATOM 665 C C . GLN A 1 80 ? 38.525 16.630 20.713 1.00 47.84 80 GLN A C 1
ATOM 667 O O . GLN A 1 80 ? 38.979 15.725 20.017 1.00 47.84 80 GLN A O 1
ATOM 672 N N . ALA A 1 81 ? 38.832 17.911 20.522 1.00 48.28 81 ALA A N 1
ATOM 673 C CA . ALA A 1 81 ? 40.006 18.338 19.775 1.00 48.28 81 ALA A CA 1
ATOM 674 C C . ALA A 1 81 ? 41.061 18.769 20.797 1.00 48.28 81 ALA A C 1
ATOM 676 O O . ALA A 1 81 ? 40.913 19.768 21.499 1.00 48.28 81 ALA A O 1
ATOM 677 N N . THR A 1 82 ? 42.094 17.946 20.918 1.00 53.97 82 THR A N 1
ATOM 678 C CA . THR A 1 82 ? 43.331 18.221 21.641 1.00 53.97 82 THR A CA 1
ATOM 679 C C . THR A 1 82 ? 44.224 19.154 20.818 1.00 53.97 82 THR A C 1
ATOM 681 O O . THR A 1 82 ? 44.513 18.837 19.670 1.00 53.97 82 THR A O 1
ATOM 684 N N . GLY A 1 83 ? 44.672 20.248 21.439 1.00 53.16 83 GLY A N 1
ATOM 685 C CA . GLY A 1 83 ? 46.007 20.858 21.327 1.00 53.16 83 GLY A CA 1
ATOM 686 C C . GLY A 1 83 ? 46.598 21.206 19.954 1.00 53.16 83 GLY A C 1
ATOM 687 O O . GLY A 1 83 ? 47.032 20.334 19.205 1.00 53.16 83 GLY A O 1
ATOM 688 N N . SER A 1 84 ? 46.821 22.502 19.734 1.00 47.41 84 SER A N 1
ATOM 689 C CA . SER A 1 84 ? 48.164 23.107 19.634 1.00 47.41 84 SER A CA 1
ATOM 690 C C . SER A 1 84 ? 48.080 24.580 20.011 1.00 47.41 84 SER A C 1
ATOM 692 O O . SER A 1 84 ? 47.053 25.201 19.657 1.00 47.41 84 SER A O 1
#

Sequence (84 aa):
MYPDRSNTPLREGFLVKRGHIVHNWKARWFVLMPDKLLYYKYEGGKRDSCQRGKILLKDCLITCPFLEHENRPHHSSGQQATGS

Organism: Kryptolebias marmoratus (NCBI:txid37003)

Secondary structure (DSSP, 8-state):
----GGGS-SEEEEEEEE-SSS--EEEEEEEE-SSEEEEEEEETTEEEEEEEEEEE-TT-----TT------------------